Protein AF-A0A3P7EGS9-F1 (afdb_monomer)

Sequence (141 aa):
MAVLWEDKPKYNISSCVSSMTNVPKPRLCRLRKRDPTEEFGFNLHAEKNRGHFVGAVDKNGIGERAGLQMGQRIVGVNGQLIYPSTAHKEVVSLIKKNPLRTELLVASEEIDQWYTENHMEYSFGRVELYNFENGSSVSSF

Nearest PDB structures (foldseek):
  4f8k-assembly2_B  TM=8.805E-01  e=1.076E-07  Mus musculus
  3ngh-assembly1_B-2  TM=8.821E-01  e=1.222E-07  Mus musculus
  2m0t-assembly1_A  TM=8.874E-01  e=5.652E-07  Homo sapiens
  1pdr-assembly1_A  TM=7.879E-01  e=4.333E-05  Homo sapiens
  3tsz-assembly1_A  TM=6.743E-01  e=2.939E-04  Homo sapiens

Foldseek 3Di:
DDDDDPPPPPPVVVVVVVVPPPQDAFEKFKFFDPDLVADQAWDWDADQLQGIFTAGGDVVGRCVLSPHDGQWHFQDKPQGGTHSPDDPVVVVCSQPVPSGIMITGTDHPVNVVSCVVVVHHHGPQFHFYQDSVVSDTDGDD

Secondary structure (DSSP, 8-state):
------------HHHHHHHSTTPPPPEEEEEE-SSTTS---EEEEEETTTEEEEEEE-TTSHHHHTT--TT-EEEEETTEE--TTS-HHHHHHHHHTSSSEEEEEEE-HHHHHHHHHTTPPP-TTS-EEEEGGGTEEEE--

InterPro domains:
  IPR001478 PDZ domain [PS50106] (28-110)
  IPR001478 PDZ domain [SM00228] (38-110)
  IPR036034 PDZ superfamily [G3DSA:2.30.42.10] (16-123)
  IPR036034 PDZ superfamily [SSF50156] (14-110)
  IPR041489 PDZ domain 6 [PF17820] (53-106)
  IPR051067 Na+/H+ exchange regulatory cofactor [PTHR14191] (23-117)

Organism: Wuchereria bancrofti (NCBI:txid6293)

Solvent-accessible surface area (backbone atoms only — not comparable to full-atom values): 8228 Å² total; per-residue (Å²): 144,83,82,81,80,84,79,71,79,77,75,62,62,70,68,59,60,70,66,55,77,80,58,79,58,38,36,39,25,63,36,66,51,95,47,74,85,61,70,57,32,61,40,80,46,72,45,91,83,69,18,36,32,34,35,65,55,37,88,92,24,40,28,40,57,17,64,54,52,63,68,20,34,48,46,22,44,73,91,40,78,44,52,42,82,57,53,70,69,55,56,52,49,61,49,55,68,40,73,42,46,40,38,39,31,33,23,49,63,70,49,47,50,50,29,60,78,67,73,49,81,88,50,92,85,54,33,26,38,50,37,58,94,70,78,41,73,45,73,65,126

Radius of gyration: 18.88 Å; Cα contacts (8 Å, |Δi|>4): 230; chains: 1; bounding box: 72×40×32 Å

Mean predicted aligned error: 10.84 Å

pLDDT: mean 84.73, std 20.47, range [33.12, 98.56]

Structure (mmCIF, N/CA/C/O backbone):
data_AF-A0A3P7EGS9-F1
#
_entry.id   AF-A0A3P7EGS9-F1
#
loop_
_atom_site.group_PDB
_atom_site.id
_atom_site.type_symbol
_atom_site.label_atom_id
_atom_site.label_alt_id
_atom_site.label_comp_id
_atom_site.label_asym_id
_atom_site.label_entity_id
_atom_site.label_seq_id
_atom_site.pdbx_PDB_ins_code
_atom_site.Cartn_x
_atom_site.Cartn_y
_atom_site.Cartn_z
_atom_site.occupancy
_atom_site.B_iso_or_equiv
_atom_site.auth_seq_id
_atom_site.auth_comp_id
_atom_site.auth_asym_id
_atom_site.auth_atom_id
_atom_site.pdbx_PDB_model_num
ATOM 1 N N . MET A 1 1 ? -57.766 -20.895 0.052 1.00 33.12 1 MET A N 1
ATOM 2 C CA . MET A 1 1 ? -57.212 -20.037 1.121 1.00 33.12 1 MET A CA 1
ATOM 3 C C . MET A 1 1 ? -55.713 -20.275 1.186 1.00 33.12 1 MET A C 1
ATOM 5 O O . MET A 1 1 ? -55.316 -21.320 1.670 1.00 33.12 1 MET A O 1
ATOM 9 N N . ALA A 1 2 ? -54.931 -19.371 0.594 1.00 35.84 2 ALA A N 1
ATOM 10 C CA . ALA A 1 2 ? -53.500 -19.133 0.823 1.00 35.84 2 ALA A CA 1
ATOM 11 C C . ALA A 1 2 ? -53.101 -18.048 -0.190 1.00 35.84 2 ALA A C 1
ATOM 13 O O . ALA A 1 2 ? -52.773 -18.348 -1.334 1.00 35.84 2 ALA A O 1
ATOM 14 N N . VAL A 1 3 ? -53.272 -16.778 0.183 1.00 39.25 3 VAL A N 1
ATOM 15 C CA . VAL A 1 3 ? -52.782 -15.658 -0.627 1.00 39.25 3 VAL A CA 1
ATOM 16 C C . VAL A 1 3 ? -51.350 -15.421 -0.167 1.00 39.25 3 VAL A C 1
ATOM 18 O O . VAL A 1 3 ? -51.125 -15.051 0.983 1.00 39.25 3 VAL A O 1
ATOM 21 N N . LEU A 1 4 ? -50.403 -15.753 -1.043 1.00 39.78 4 LEU A N 1
ATOM 22 C CA . LEU A 1 4 ? -48.971 -15.539 -0.858 1.00 39.78 4 LEU A CA 1
ATOM 23 C C . LEU A 1 4 ? -48.721 -14.047 -0.623 1.00 39.78 4 LEU A C 1
ATOM 25 O O . LEU A 1 4 ? -49.031 -13.214 -1.472 1.00 39.78 4 LEU A O 1
ATOM 29 N N . TRP A 1 5 ? -48.196 -13.721 0.551 1.00 40.56 5 TRP A N 1
ATOM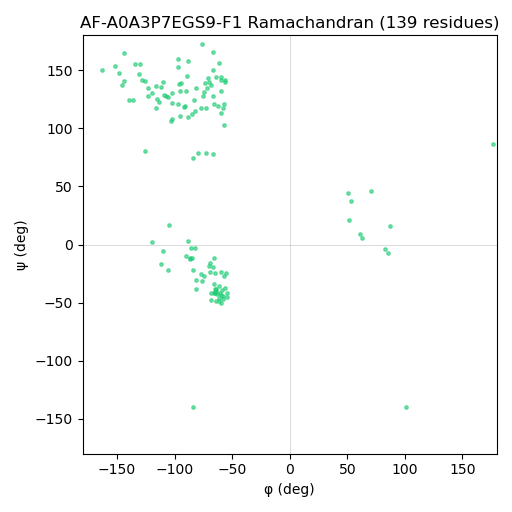 30 C CA . TRP A 1 5 ? -47.729 -12.385 0.887 1.00 40.56 5 TRP A CA 1
ATOM 31 C C . TRP A 1 5 ? -46.517 -12.030 0.014 1.00 40.56 5 TRP A C 1
ATOM 33 O O . TRP A 1 5 ? -45.484 -12.696 0.054 1.00 40.56 5 TRP A O 1
ATOM 43 N N . GLU A 1 6 ? -46.621 -10.955 -0.764 1.00 36.00 6 GLU A N 1
ATOM 44 C CA . GLU A 1 6 ? -45.459 -10.271 -1.333 1.00 36.00 6 GLU A CA 1
ATOM 45 C C . GLU A 1 6 ? -44.910 -9.301 -0.286 1.00 36.00 6 GLU A C 1
ATOM 47 O O . GLU A 1 6 ? -45.097 -8.086 -0.374 1.00 36.00 6 GLU A O 1
ATOM 52 N N . ASP A 1 7 ? -44.239 -9.828 0.735 1.00 43.12 7 ASP A N 1
ATOM 53 C CA . ASP A 1 7 ? -43.491 -8.976 1.655 1.00 43.12 7 ASP A CA 1
ATOM 54 C C . ASP A 1 7 ? -42.161 -8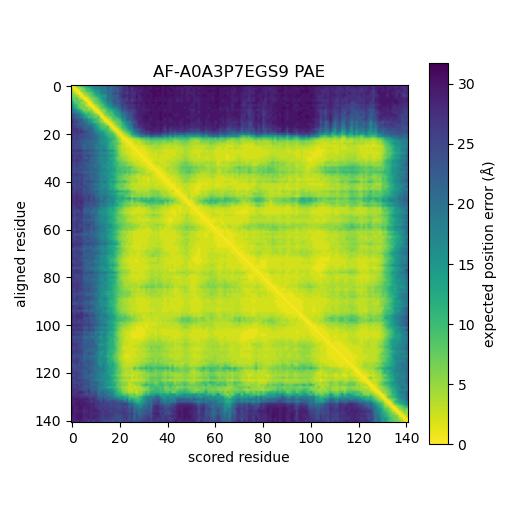.618 0.978 1.00 43.12 7 ASP A C 1
ATOM 56 O O . ASP A 1 7 ? -41.126 -9.258 1.171 1.00 43.12 7 ASP A O 1
ATOM 60 N N . LYS A 1 8 ? -42.209 -7.646 0.057 1.00 35.38 8 LYS A N 1
ATOM 61 C CA . LYS A 1 8 ? -40.993 -7.096 -0.548 1.00 35.38 8 LYS A CA 1
ATOM 62 C C . LYS A 1 8 ? -40.186 -6.458 0.580 1.00 35.38 8 LYS A C 1
ATOM 64 O O . LYS A 1 8 ? -40.692 -5.515 1.198 1.00 35.38 8 LYS A O 1
ATOM 69 N N . PRO A 1 9 ? -38.953 -6.923 0.853 1.00 43.41 9 PRO A N 1
ATOM 70 C CA . PRO A 1 9 ? -38.152 -6.361 1.921 1.00 43.41 9 PRO A CA 1
ATOM 71 C C . PRO A 1 9 ? -37.944 -4.885 1.611 1.00 43.41 9 PRO A C 1
ATOM 73 O O . PRO A 1 9 ? -37.294 -4.512 0.631 1.00 43.41 9 PRO A O 1
ATO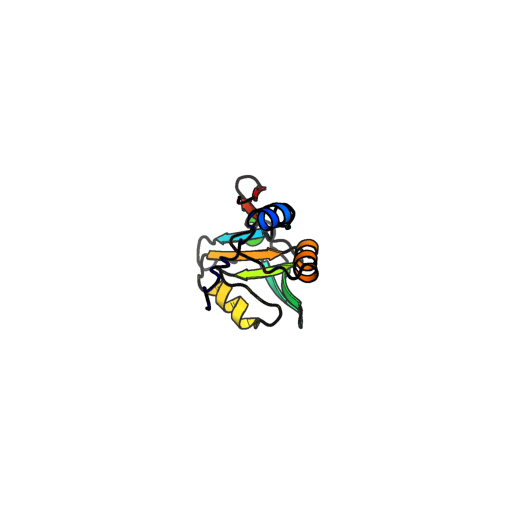M 76 N N . LYS A 1 10 ? -38.542 -4.042 2.453 1.00 47.50 10 LYS A N 1
ATOM 77 C CA . LYS A 1 10 ? -38.274 -2.612 2.517 1.00 47.50 10 LYS A CA 1
ATOM 78 C C . LYS A 1 10 ? -36.844 -2.475 3.022 1.00 47.50 10 LYS A C 1
ATOM 80 O O . LYS A 1 10 ? -36.627 -2.245 4.208 1.00 47.50 10 LYS A O 1
ATOM 85 N N . TYR A 1 11 ? -35.866 -2.688 2.141 1.00 44.06 11 TYR A N 1
ATOM 86 C CA . TYR A 1 11 ? -34.491 -2.301 2.408 1.00 44.06 11 TYR A CA 1
ATOM 87 C C . TYR A 1 11 ? -34.536 -0.807 2.696 1.00 44.06 11 TYR A C 1
ATOM 89 O O . TYR A 1 11 ? -34.749 0.022 1.812 1.00 44.06 11 TYR A O 1
ATOM 97 N N . ASN A 1 12 ? -34.446 -0.488 3.980 1.00 34.19 12 ASN A N 1
ATOM 98 C CA . ASN A 1 12 ? -34.421 0.862 4.489 1.00 34.19 12 ASN A CA 1
ATOM 99 C C . ASN A 1 12 ? -33.049 1.443 4.140 1.00 34.19 12 ASN A C 1
ATOM 101 O O . ASN A 1 12 ? -32.136 1.470 4.958 1.00 34.19 12 ASN A O 1
ATOM 105 N N . ILE A 1 13 ? -32.893 1.863 2.883 1.00 50.28 13 ILE A N 1
ATOM 106 C CA . ILE A 1 13 ? -31.661 2.476 2.374 1.00 50.28 13 ILE A CA 1
ATOM 107 C C . ILE A 1 13 ? -31.312 3.711 3.223 1.00 50.28 13 ILE A C 1
ATOM 109 O O . ILE A 1 13 ? -30.136 4.016 3.399 1.00 50.28 13 ILE A O 1
ATOM 113 N N . SER A 1 14 ? -32.315 4.355 3.841 1.00 45.47 14 SER A N 1
ATOM 114 C CA . SER A 1 14 ? -32.151 5.565 4.647 1.00 45.47 14 SER A CA 1
ATOM 115 C C . SER A 1 14 ? -31.345 5.362 5.933 1.00 45.47 14 SER A C 1
ATOM 117 O O . SER A 1 14 ? -30.615 6.274 6.304 1.00 45.47 14 SER A O 1
ATOM 119 N N . SER A 1 15 ? -31.423 4.211 6.615 1.00 37.19 15 SER A N 1
ATOM 120 C CA . SER A 1 15 ? -30.618 3.994 7.833 1.00 37.19 15 SER A CA 1
ATOM 121 C C . SER A 1 15 ? -29.154 3.672 7.523 1.00 37.19 15 SER A C 1
ATOM 123 O O . SER A 1 15 ? -28.282 3.933 8.346 1.00 37.19 15 SER A O 1
ATOM 125 N N . CYS A 1 16 ? -28.874 3.129 6.336 1.00 38.06 16 CYS A N 1
ATOM 126 C CA . CYS A 1 16 ? -27.523 2.738 5.934 1.00 38.06 16 CYS A CA 1
ATOM 127 C C . CYS A 1 16 ? -26.686 3.920 5.420 1.00 38.06 16 CYS A C 1
ATOM 129 O O . CYS A 1 16 ? -25.474 3.924 5.613 1.00 38.06 16 CYS A O 1
ATOM 131 N N . VAL A 1 17 ? -27.297 4.941 4.803 1.00 50.12 17 VAL A N 1
ATOM 132 C CA . VAL A 1 17 ? -26.545 6.123 4.332 1.00 50.12 17 VAL A CA 1
ATOM 133 C C . VAL A 1 17 ? -26.146 7.075 5.461 1.00 50.12 17 VAL A C 1
ATOM 135 O O . VAL A 1 17 ? -25.085 7.688 5.385 1.00 50.12 17 VAL A O 1
ATOM 138 N N . SER A 1 18 ? -26.937 7.175 6.535 1.00 47.56 18 SER A N 1
ATOM 139 C CA . SER A 1 18 ? -26.647 8.099 7.641 1.00 47.56 18 SER A CA 1
ATOM 140 C C . SER A 1 18 ? -25.506 7.635 8.553 1.00 47.56 18 SER A C 1
ATOM 142 O O . SER A 1 18 ? -24.832 8.477 9.136 1.00 47.56 18 SER A O 1
ATOM 144 N N . SER A 1 19 ? -25.250 6.326 8.668 1.00 51.56 19 SER A N 1
ATOM 145 C CA . SER A 1 19 ? -24.155 5.792 9.497 1.00 51.56 19 SER A CA 1
ATOM 146 C C . SER A 1 19 ? -22.805 5.721 8.774 1.00 51.56 19 SER A C 1
ATOM 148 O O . SER A 1 19 ? -21.774 5.551 9.419 1.00 51.56 19 SER A O 1
ATOM 150 N N . MET A 1 20 ? -22.774 5.884 7.446 1.00 55.16 20 MET A N 1
ATOM 151 C CA . MET A 1 20 ? -21.540 5.764 6.660 1.00 55.16 20 MET A CA 1
ATOM 152 C C . MET A 1 20 ? -20.715 7.053 6.564 1.00 55.16 20 MET A C 1
ATOM 154 O O . MET A 1 20 ? -19.570 6.997 6.114 1.00 55.16 20 MET A O 1
ATOM 158 N N . THR A 1 21 ? -21.250 8.209 6.971 1.00 66.94 21 THR A N 1
ATOM 159 C CA . THR A 1 21 ? -20.539 9.494 6.835 1.00 66.94 21 THR A CA 1
ATOM 160 C C . THR A 1 21 ? -19.330 9.611 7.760 1.00 66.94 21 THR A C 1
ATOM 162 O O . THR A 1 21 ? -18.402 10.343 7.431 1.00 66.94 21 THR A O 1
ATOM 165 N N . ASN A 1 22 ? -19.306 8.865 8.869 1.00 81.62 22 ASN A N 1
ATOM 166 C CA . ASN A 1 22 ? -18.226 8.918 9.856 1.00 81.62 22 ASN A CA 1
ATOM 167 C C . ASN A 1 22 ? -17.271 7.713 9.795 1.00 81.62 22 ASN A C 1
ATOM 169 O O . ASN A 1 22 ? -16.549 7.438 10.749 1.00 81.62 22 ASN A O 1
ATOM 173 N N . VAL A 1 23 ? -17.285 6.963 8.690 1.00 88.31 23 VAL A N 1
ATOM 174 C CA . VAL A 1 23 ? -16.327 5.873 8.475 1.00 88.31 23 VAL A CA 1
ATOM 175 C C . VAL A 1 23 ? -14.983 6.492 8.070 1.00 88.31 23 VAL A C 1
ATOM 177 O O . VAL A 1 23 ? -14.924 7.126 7.008 1.00 88.31 23 VAL A O 1
ATOM 180 N N . PRO A 1 24 ? -13.900 6.316 8.850 1.00 93.56 24 PRO A N 1
ATOM 181 C CA . PRO A 1 24 ? -12.588 6.810 8.464 1.00 93.56 24 PRO A CA 1
ATOM 182 C C . PRO A 1 24 ? -12.145 6.185 7.136 1.00 93.56 24 PRO A C 1
ATOM 184 O O . PRO A 1 24 ? -12.447 5.028 6.826 1.00 93.56 24 PRO A O 1
ATOM 187 N N . LYS A 1 25 ? -11.447 6.962 6.307 1.00 93.88 25 LYS A N 1
ATOM 188 C CA . LYS A 1 25 ? -11.082 6.544 4.949 1.00 93.88 25 LYS A CA 1
ATOM 189 C C . LYS A 1 25 ? -9.611 6.118 4.905 1.00 93.88 25 LYS A C 1
ATOM 191 O O . LYS A 1 25 ? -8.760 6.948 5.211 1.00 93.88 25 LYS A O 1
ATOM 196 N N . PRO A 1 26 ? -9.282 4.874 4.507 1.00 96.12 26 PRO A N 1
ATOM 197 C CA . PRO A 1 26 ? -7.903 4.507 4.189 1.00 96.12 26 PRO A CA 1
ATOM 198 C C . PRO A 1 26 ? -7.381 5.353 3.023 1.00 96.12 26 PRO A C 1
ATOM 200 O O . PRO A 1 26 ? -8.151 5.824 2.182 1.00 96.12 26 PRO A O 1
ATOM 203 N N . ARG A 1 27 ? -6.063 5.501 2.933 1.00 96.38 27 ARG A N 1
ATOM 204 C CA . ARG A 1 27 ? -5.416 6.271 1.874 1.00 96.38 27 ARG A CA 1
ATOM 205 C C . ARG A 1 27 ? -5.098 5.382 0.683 1.00 96.38 27 ARG A C 1
ATOM 207 O O . ARG A 1 27 ? -4.503 4.320 0.843 1.00 96.38 27 ARG A O 1
ATOM 214 N N . LEU A 1 28 ? -5.446 5.834 -0.517 1.00 96.31 28 LEU A N 1
ATOM 215 C CA . LEU A 1 28 ? -4.993 5.207 -1.754 1.00 96.31 28 LEU A CA 1
ATOM 216 C C . LEU A 1 28 ? -3.753 5.939 -2.275 1.00 96.31 28 LEU A C 1
ATOM 218 O O . LEU A 1 28 ? -3.834 7.070 -2.755 1.00 96.31 28 LEU A O 1
ATOM 222 N N . CYS A 1 29 ? -2.612 5.263 -2.204 1.00 95.88 29 CYS A N 1
ATOM 223 C CA . CYS A 1 29 ? -1.325 5.753 -2.678 1.00 95.88 29 CYS A CA 1
ATOM 224 C C . CYS A 1 29 ? -1.051 5.203 -4.080 1.00 95.88 29 CYS A C 1
ATOM 226 O O . CYS A 1 29 ? -0.986 3.988 -4.281 1.00 95.88 29 CYS A O 1
ATOM 228 N N . ARG A 1 30 ? -0.861 6.089 -5.062 1.00 95.38 30 ARG A N 1
ATOM 229 C CA . ARG A 1 30 ? -0.549 5.711 -6.449 1.00 95.38 30 ARG A CA 1
ATOM 230 C C . ARG A 1 30 ? 0.927 5.936 -6.733 1.00 95.38 30 ARG A C 1
ATOM 232 O O . ARG A 1 30 ? 1.367 7.069 -6.901 1.00 95.38 30 ARG A O 1
ATOM 239 N N . LEU A 1 31 ? 1.689 4.853 -6.818 1.00 96.25 31 LEU A N 1
ATOM 240 C CA . LEU A 1 31 ? 3.117 4.905 -7.085 1.00 96.25 31 LEU A CA 1
ATOM 241 C C . LEU A 1 31 ? 3.376 4.727 -8.578 1.00 96.25 31 LEU A C 1
ATOM 243 O O . LEU A 1 31 ? 2.857 3.803 -9.211 1.00 96.25 31 LEU A O 1
ATOM 247 N N . ARG A 1 32 ? 4.214 5.598 -9.142 1.00 96.31 32 ARG A N 1
ATOM 248 C CA . ARG A 1 32 ? 4.601 5.556 -10.551 1.00 96.31 32 ARG A CA 1
ATOM 249 C C . ARG A 1 32 ? 6.080 5.870 -10.708 1.00 96.31 32 ARG A C 1
ATOM 251 O O . ARG A 1 32 ? 6.526 6.941 -10.314 1.00 96.31 32 ARG A O 1
ATOM 258 N N . LYS A 1 33 ? 6.791 4.952 -11.348 1.00 95.31 33 LYS A N 1
ATOM 259 C CA . LYS A 1 33 ? 8.174 5.116 -11.789 1.00 95.31 33 LYS A CA 1
ATOM 260 C C . LYS A 1 33 ? 8.232 5.726 -13.182 1.00 95.31 33 LYS A C 1
ATOM 262 O O . LYS A 1 33 ? 7.270 5.630 -13.957 1.00 95.31 33 LYS A O 1
ATOM 267 N N . ARG A 1 34 ? 9.371 6.330 -13.509 1.00 95.44 34 ARG A N 1
ATOM 268 C CA . ARG A 1 34 ? 9.692 6.788 -14.869 1.00 95.44 34 ARG A CA 1
ATOM 269 C C . ARG A 1 34 ? 10.198 5.645 -15.738 1.00 95.44 34 ARG A C 1
ATOM 271 O O . ARG A 1 34 ? 9.802 5.546 -16.896 1.00 95.44 34 ARG A O 1
ATOM 278 N N . ASP A 1 35 ? 10.993 4.762 -15.153 1.00 95.56 35 ASP A N 1
ATOM 279 C CA . ASP A 1 35 ? 11.581 3.602 -15.810 1.00 95.56 35 ASP A CA 1
ATOM 280 C C . ASP A 1 35 ? 11.647 2.390 -14.852 1.00 95.56 35 ASP A C 1
ATOM 282 O O . ASP A 1 35 ? 11.459 2.544 -13.643 1.00 95.56 35 ASP A O 1
ATOM 286 N N . PRO A 1 36 ? 11.866 1.162 -15.362 1.00 94.19 36 PRO A N 1
ATOM 287 C CA . PRO A 1 36 ? 11.849 -0.046 -14.533 1.00 94.19 36 PRO A CA 1
ATOM 288 C C . PRO A 1 36 ? 13.013 -0.180 -13.540 1.00 94.19 36 PRO A C 1
ATOM 290 O O . PRO A 1 36 ? 12.919 -1.021 -12.644 1.00 94.19 36 PRO A O 1
ATOM 293 N N . THR A 1 37 ? 14.097 0.588 -13.705 1.00 94.56 37 THR A N 1
ATOM 294 C CA . THR A 1 37 ? 15.285 0.519 -12.835 1.00 94.56 37 THR A CA 1
ATOM 295 C C . THR A 1 37 ? 15.131 1.363 -11.572 1.00 94.56 37 THR A C 1
ATOM 297 O O . THR A 1 37 ? 15.769 1.077 -10.564 1.00 94.56 37 THR A O 1
ATOM 300 N N . GLU A 1 38 ? 14.241 2.358 -11.600 1.00 94.88 38 GLU A N 1
ATOM 301 C CA . GLU A 1 38 ? 13.884 3.177 -10.443 1.00 94.88 38 GLU A CA 1
ATOM 302 C C . GLU A 1 38 ? 13.202 2.332 -9.351 1.00 94.88 38 GLU A C 1
ATOM 304 O O . GLU A 1 38 ? 12.424 1.411 -9.628 1.00 94.88 38 GLU A O 1
ATOM 309 N N . GLU A 1 39 ? 13.455 2.645 -8.084 1.00 96.00 39 GLU A N 1
ATOM 310 C CA . GLU A 1 39 ? 12.794 2.003 -6.947 1.00 96.00 39 GLU A CA 1
ATOM 311 C C . GLU A 1 39 ? 11.621 2.844 -6.448 1.00 96.00 39 GLU A C 1
ATOM 313 O O . GLU A 1 39 ? 11.595 4.064 -6.584 1.00 96.00 39 GLU A O 1
ATOM 318 N N . PHE A 1 40 ? 10.621 2.194 -5.848 1.00 96.94 40 PHE A N 1
ATOM 319 C CA . PHE A 1 40 ? 9.504 2.927 -5.253 1.00 96.94 40 PHE A CA 1
ATOM 320 C C . PHE A 1 40 ? 9.912 3.707 -3.992 1.00 96.94 40 PHE A C 1
ATOM 322 O O . PHE A 1 40 ? 9.197 4.621 -3.598 1.00 96.94 40 PHE A O 1
ATOM 329 N N . GLY A 1 41 ? 11.044 3.372 -3.372 1.00 97.06 41 GLY A N 1
ATOM 330 C CA . GLY A 1 41 ? 11.569 4.070 -2.201 1.00 97.06 41 GLY A CA 1
ATOM 331 C C . GLY A 1 41 ? 10.759 3.842 -0.925 1.00 97.06 41 GLY A C 1
ATOM 332 O O . GLY A 1 41 ? 10.397 4.791 -0.231 1.00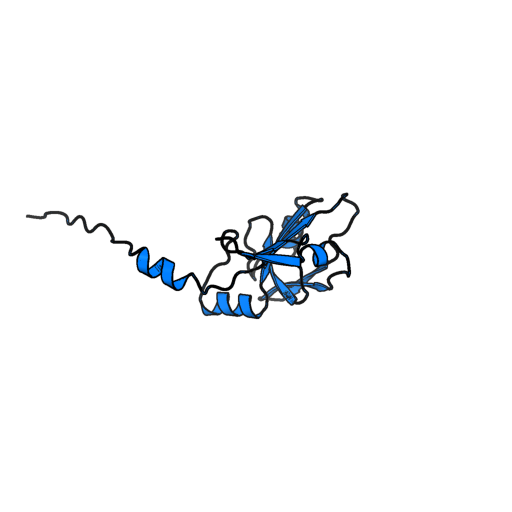 97.06 41 GLY A O 1
ATOM 333 N N . PHE A 1 42 ? 10.397 2.586 -0.654 1.00 98.19 42 PHE A N 1
ATOM 334 C CA . PHE A 1 42 ? 9.835 2.170 0.628 1.00 98.19 42 PHE A CA 1
ATOM 335 C C . PHE A 1 42 ? 10.165 0.703 0.916 1.00 98.19 42 PHE A C 1
ATOM 337 O O . PHE A 1 42 ? 10.300 -0.109 -0.003 1.00 98.19 42 PHE A O 1
ATOM 344 N N . ASN A 1 43 ? 10.208 0.353 2.198 1.00 97.62 43 ASN A N 1
ATOM 345 C CA . ASN A 1 43 ? 10.371 -1.021 2.653 1.00 97.62 43 ASN A CA 1
ATOM 346 C C . ASN A 1 43 ? 9.018 -1.670 2.940 1.00 97.62 43 ASN A C 1
ATOM 348 O O . ASN A 1 43 ? 8.142 -1.070 3.558 1.00 97.62 43 ASN A O 1
ATOM 352 N N . LEU A 1 44 ? 8.870 -2.931 2.545 1.00 97.44 44 LEU A N 1
ATOM 353 C CA . LEU A 1 44 ? 7.733 -3.771 2.902 1.00 97.44 44 LEU A CA 1
ATOM 354 C C . LEU A 1 44 ? 8.193 -4.814 3.912 1.00 97.44 44 LEU A C 1
ATOM 356 O O . LEU A 1 44 ? 9.133 -5.556 3.637 1.00 97.44 44 LEU A O 1
ATOM 360 N N . HIS A 1 45 ? 7.496 -4.928 5.035 1.00 97.06 45 HIS A N 1
ATOM 361 C CA . HIS A 1 45 ? 7.714 -6.023 5.974 1.00 97.06 45 HIS A CA 1
ATOM 362 C C . HIS A 1 45 ? 6.391 -6.683 6.349 1.00 97.06 45 HIS A C 1
ATOM 364 O O . HIS A 1 45 ? 5.321 -6.092 6.209 1.00 97.06 45 HIS A O 1
ATOM 370 N N . ALA A 1 46 ? 6.470 -7.946 6.758 1.00 96.44 46 ALA A N 1
ATOM 371 C CA . ALA A 1 46 ? 5.331 -8.694 7.259 1.00 96.44 46 ALA A CA 1
ATOM 372 C C . ALA A 1 46 ? 5.495 -8.932 8.758 1.00 96.44 46 ALA A C 1
ATOM 374 O O . ALA A 1 46 ? 6.582 -9.265 9.230 1.00 96.44 46 ALA A O 1
ATOM 375 N N . GLU A 1 47 ? 4.394 -8.812 9.481 1.00 95.62 47 GLU A N 1
ATOM 376 C CA . GLU A 1 47 ? 4.302 -9.145 10.890 1.00 95.62 47 GLU A CA 1
ATOM 377 C C . GLU A 1 47 ? 3.413 -10.372 11.072 1.00 95.62 47 GLU A C 1
ATOM 379 O O . GLU A 1 47 ? 2.329 -10.486 10.485 1.00 95.62 47 GLU A O 1
ATOM 384 N N . LYS A 1 48 ? 3.866 -11.307 11.912 1.00 90.88 48 LYS A N 1
ATOM 385 C CA . LYS A 1 48 ? 3.161 -12.567 12.155 1.00 90.88 48 LYS A CA 1
ATOM 386 C C . LYS A 1 48 ? 1.739 -12.285 12.648 1.00 90.88 48 LYS A C 1
ATOM 388 O O . LYS A 1 48 ? 1.558 -11.660 13.686 1.00 90.88 48 LYS A O 1
ATOM 393 N N . ASN A 1 49 ? 0.746 -12.781 11.908 1.00 90.00 49 ASN A N 1
ATOM 394 C CA . ASN A 1 49 ? -0.690 -12.627 12.178 1.00 90.00 49 ASN A CA 1
ATOM 395 C C . ASN A 1 49 ? -1.232 -11.184 12.157 1.00 90.00 49 ASN A C 1
ATOM 397 O O . ASN A 1 49 ? -2.404 -10.991 12.464 1.00 90.00 49 ASN A O 1
ATOM 401 N N . ARG A 1 50 ? -0.426 -10.180 11.793 1.00 94.56 50 ARG A N 1
ATOM 402 C CA . ARG A 1 50 ? -0.870 -8.776 11.696 1.00 94.56 50 ARG A CA 1
ATOM 403 C C . ARG A 1 50 ? -0.897 -8.256 10.261 1.00 94.56 50 ARG A C 1
ATOM 405 O O . ARG A 1 50 ? -1.579 -7.280 9.974 1.00 94.56 50 ARG A O 1
ATOM 412 N N . GLY A 1 51 ? -0.220 -8.937 9.339 1.00 96.50 51 GLY A N 1
ATOM 413 C CA . GLY A 1 51 ? -0.229 -8.600 7.919 1.00 96.50 51 GLY A CA 1
ATOM 414 C C . GLY A 1 51 ? 1.023 -7.852 7.487 1.00 96.50 51 GLY A C 1
ATOM 415 O O . GLY A 1 51 ? 2.128 -8.221 7.874 1.00 96.50 51 GLY A O 1
ATOM 416 N N . HIS A 1 52 ? 0.852 -6.850 6.626 1.00 98.50 52 HIS A N 1
ATOM 417 C CA . HIS A 1 52 ? 1.937 -6.219 5.877 1.00 98.50 52 HIS A CA 1
ATOM 418 C C . HIS A 1 52 ? 1.981 -4.730 6.154 1.00 98.50 52 HIS A C 1
ATOM 420 O O . HIS A 1 52 ? 0.946 -4.071 6.092 1.00 98.50 52 HIS A O 1
ATOM 426 N N . PHE A 1 53 ? 3.173 -4.204 6.394 1.00 98.44 53 PHE A N 1
ATOM 427 C CA . PHE A 1 53 ? 3.357 -2.836 6.848 1.00 98.44 53 PHE A CA 1
ATOM 428 C C . PHE A 1 53 ? 4.401 -2.104 6.014 1.00 98.44 53 PHE A C 1
ATOM 430 O O . PHE A 1 53 ? 5.392 -2.678 5.541 1.00 98.44 53 PHE A O 1
ATOM 437 N N . VAL A 1 54 ? 4.163 -0.806 5.855 1.00 98.38 54 VAL A N 1
ATOM 438 C CA . VAL A 1 54 ? 5.120 0.144 5.300 1.00 98.38 54 VAL A CA 1
ATOM 439 C C . VAL A 1 54 ? 6.210 0.373 6.346 1.00 98.38 54 VAL A C 1
ATOM 441 O O . VAL A 1 54 ? 5.946 0.825 7.458 1.00 98.38 54 VAL A O 1
ATOM 444 N N . GLY A 1 55 ? 7.443 0.017 6.004 1.00 97.50 55 GLY A N 1
ATOM 445 C CA . GLY A 1 55 ? 8.631 0.299 6.801 1.00 97.50 55 GLY A CA 1
ATOM 446 C C . GLY A 1 55 ? 9.169 1.702 6.528 1.00 97.50 55 GLY A C 1
ATOM 447 O O . GLY A 1 55 ? 8.409 2.652 6.359 1.00 97.50 55 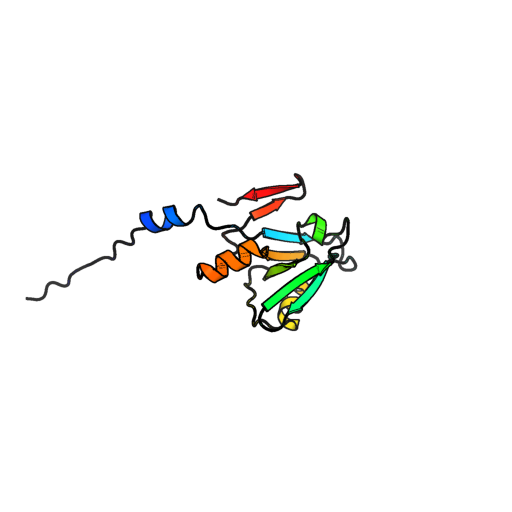GLY A O 1
ATOM 448 N N . ALA A 1 56 ? 10.496 1.824 6.466 1.00 97.81 56 ALA A N 1
ATOM 449 C CA . ALA A 1 56 ? 11.147 3.068 6.064 1.00 97.81 56 ALA A CA 1
ATOM 450 C C . ALA A 1 56 ? 10.656 3.530 4.682 1.00 97.81 56 ALA A C 1
ATOM 452 O O . ALA A 1 56 ? 10.464 2.708 3.783 1.00 97.81 56 ALA A O 1
ATOM 453 N N . VAL A 1 57 ? 10.463 4.839 4.540 1.00 97.81 57 VAL A N 1
ATOM 454 C CA . VAL A 1 57 ? 10.091 5.509 3.292 1.00 97.81 57 VAL A CA 1
ATOM 455 C C . VAL A 1 57 ? 11.196 6.502 2.962 1.00 97.81 57 VAL A C 1
ATOM 457 O O . VAL A 1 57 ? 11.606 7.283 3.822 1.00 97.81 57 VAL A O 1
ATOM 460 N N . ASP A 1 58 ? 11.687 6.462 1.729 1.00 97.44 58 ASP A N 1
ATOM 461 C CA . ASP A 1 58 ? 12.809 7.289 1.308 1.00 97.44 58 ASP A CA 1
ATOM 462 C C . ASP A 1 58 ? 12.376 8.739 1.114 1.00 97.44 58 ASP A C 1
ATOM 464 O O . ASP A 1 58 ? 11.414 9.039 0.397 1.00 97.44 58 ASP A O 1
ATOM 468 N N . LYS A 1 59 ? 13.145 9.657 1.705 1.00 94.44 59 LYS A N 1
ATOM 469 C CA . LYS A 1 59 ? 12.932 11.095 1.548 1.00 94.44 59 LYS A CA 1
ATOM 470 C C . LYS A 1 59 ? 13.041 11.492 0.077 1.00 94.44 59 LYS A C 1
ATOM 472 O O . LYS A 1 59 ? 14.016 11.161 -0.595 1.00 94.44 59 LYS A O 1
ATOM 477 N N . ASN A 1 60 ? 12.073 12.264 -0.406 1.00 91.75 60 ASN A N 1
ATOM 478 C CA . ASN A 1 60 ? 11.886 12.655 -1.803 1.00 91.75 60 ASN A CA 1
ATOM 479 C C . ASN A 1 60 ? 11.660 11.479 -2.777 1.00 91.75 60 ASN A C 1
ATOM 481 O O . ASN A 1 60 ? 11.659 11.703 -3.997 1.00 91.75 60 ASN A O 1
ATOM 485 N N . GLY A 1 61 ? 11.468 10.257 -2.270 1.00 94.44 61 GLY A N 1
ATOM 486 C CA . GLY A 1 61 ? 11.208 9.051 -3.051 1.00 94.44 61 GLY A CA 1
ATOM 487 C C . GLY A 1 61 ? 9.774 8.977 -3.578 1.00 94.44 61 GLY A C 1
ATOM 488 O O . GLY A 1 61 ? 8.915 9.792 -3.237 1.00 94.44 61 GLY A O 1
ATOM 489 N N . ILE A 1 62 ? 9.491 7.987 -4.429 1.00 95.50 62 ILE A N 1
ATOM 490 C CA . ILE A 1 62 ? 8.151 7.807 -5.016 1.00 95.50 62 ILE A CA 1
ATOM 491 C C . ILE A 1 62 ? 7.121 7.481 -3.929 1.00 95.50 62 ILE A C 1
ATOM 493 O O . ILE A 1 62 ? 6.005 7.985 -3.987 1.00 95.50 62 ILE A O 1
ATOM 497 N N . GLY A 1 63 ? 7.493 6.676 -2.932 1.00 96.56 63 GLY A N 1
ATOM 498 C CA . GLY A 1 63 ? 6.634 6.295 -1.817 1.00 96.56 63 GLY A CA 1
ATOM 499 C C . GLY A 1 63 ? 6.164 7.501 -1.009 1.00 96.56 63 GLY A C 1
ATOM 500 O O . GLY A 1 63 ? 4.960 7.673 -0.828 1.00 96.56 63 GLY A O 1
ATOM 501 N N . GLU A 1 64 ? 7.090 8.377 -0.609 1.00 94.81 64 GLU A N 1
ATOM 502 C CA . GLU A 1 64 ? 6.767 9.614 0.116 1.00 94.81 64 GLU A CA 1
ATOM 503 C C . GLU A 1 64 ? 5.873 10.531 -0.732 1.00 94.81 64 GLU A C 1
ATOM 505 O O . GLU A 1 64 ? 4.830 10.993 -0.271 1.00 94.81 64 GLU A O 1
ATOM 510 N N . ARG A 1 65 ? 6.214 10.727 -2.015 1.00 93.38 65 ARG A N 1
ATOM 511 C CA . ARG A 1 65 ? 5.400 11.531 -2.946 1.00 93.38 65 ARG A CA 1
ATOM 512 C C . ARG A 1 65 ? 4.025 10.929 -3.221 1.00 93.38 65 ARG A C 1
ATOM 514 O O . ARG A 1 65 ? 3.119 11.659 -3.596 1.00 93.38 65 ARG A O 1
ATOM 521 N N . ALA A 1 66 ? 3.856 9.623 -3.058 1.00 94.12 66 ALA A N 1
ATOM 522 C CA . ALA A 1 66 ? 2.564 8.956 -3.164 1.00 94.12 66 ALA A CA 1
ATOM 523 C C . ALA A 1 66 ? 1.769 8.978 -1.848 1.00 94.12 66 ALA A C 1
ATOM 525 O O . ALA A 1 66 ? 0.641 8.490 -1.830 1.00 94.12 66 ALA A O 1
ATOM 526 N N . GLY A 1 67 ? 2.334 9.530 -0.768 1.00 94.12 67 GLY A N 1
ATOM 527 C CA . GLY A 1 67 ? 1.685 9.658 0.534 1.00 94.12 67 GLY A CA 1
ATOM 528 C C . GLY A 1 67 ? 1.846 8.443 1.445 1.00 94.12 67 GLY A C 1
ATOM 529 O O . GLY A 1 67 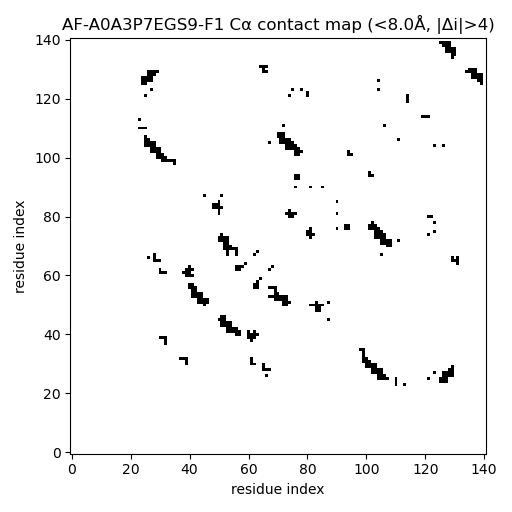? 1.095 8.323 2.415 1.00 94.12 67 GLY A O 1
ATOM 530 N N . LEU A 1 68 ? 2.785 7.532 1.156 1.00 96.69 68 LEU A N 1
ATOM 531 C CA . LEU A 1 68 ? 3.119 6.445 2.078 1.00 96.69 68 LEU A CA 1
ATOM 532 C C . LEU A 1 68 ? 3.797 6.994 3.330 1.00 96.69 68 LEU A C 1
ATOM 534 O O . LEU A 1 68 ? 4.685 7.842 3.257 1.00 96.69 68 LEU A O 1
ATOM 538 N N . GLN A 1 69 ? 3.398 6.459 4.478 1.00 96.19 69 GLN A N 1
ATOM 539 C CA . GLN A 1 69 ? 3.978 6.775 5.775 1.00 96.19 69 GLN A CA 1
ATOM 540 C C . GLN A 1 69 ? 4.369 5.481 6.486 1.00 96.19 69 GLN A C 1
ATOM 542 O O . GLN A 1 69 ? 3.668 4.471 6.403 1.00 96.19 69 GLN A O 1
ATOM 547 N N . MET A 1 70 ? 5.500 5.518 7.186 1.00 97.19 70 MET A N 1
ATOM 548 C CA . MET A 1 70 ? 5.969 4.399 7.999 1.00 97.19 70 MET A CA 1
ATOM 549 C C . MET A 1 70 ? 4.908 3.989 9.031 1.00 97.19 70 MET A C 1
ATOM 551 O O . MET A 1 70 ? 4.238 4.837 9.615 1.00 97.19 70 MET A O 1
ATOM 555 N N . GLY A 1 71 ? 4.771 2.682 9.255 1.00 96.88 71 GLY A N 1
ATOM 556 C CA . GLY A 1 71 ? 3.833 2.099 10.216 1.00 96.88 71 GLY A CA 1
ATOM 557 C C . GLY A 1 71 ? 2.422 1.875 9.671 1.00 96.88 71 GLY A C 1
ATOM 558 O O . GLY A 1 71 ? 1.615 1.228 10.330 1.00 96.88 71 GLY A O 1
ATOM 559 N N . GLN A 1 72 ? 2.109 2.346 8.460 1.00 98.00 72 GLN A N 1
ATOM 560 C CA . GLN A 1 72 ? 0.812 2.067 7.845 1.00 98.00 72 GLN A CA 1
ATOM 561 C C . GLN A 1 72 ? 0.689 0.597 7.429 1.00 98.00 72 GLN A C 1
ATOM 563 O O . GLN A 1 72 ? 1.622 0.023 6.859 1.00 98.00 72 GLN A O 1
ATOM 568 N N . ARG A 1 73 ? -0.487 0.000 7.646 1.00 98.44 73 ARG A N 1
ATOM 569 C CA . ARG A 1 73 ? -0.810 -1.342 7.152 1.00 98.44 73 ARG A CA 1
ATOM 570 C C . ARG A 1 73 ? -1.229 -1.275 5.689 1.00 98.44 73 ARG A C 1
ATOM 572 O O . ARG A 1 73 ? -2.051 -0.443 5.319 1.00 98.44 73 ARG A O 1
ATOM 579 N N . ILE A 1 74 ? -0.705 -2.172 4.860 1.00 98.56 74 ILE A N 1
ATOM 580 C CA . ILE A 1 74 ? -1.148 -2.362 3.477 1.00 98.56 74 ILE A CA 1
ATOM 581 C C . ILE A 1 74 ? -2.339 -3.313 3.491 1.00 98.56 74 ILE A C 1
ATOM 583 O O . ILE A 1 74 ? -2.212 -4.498 3.801 1.00 98.56 74 ILE A O 1
ATOM 587 N N . VAL A 1 75 ? -3.500 -2.766 3.148 1.00 98.38 75 VAL A N 1
ATOM 588 C CA . VAL A 1 75 ? -4.800 -3.448 3.192 1.00 98.38 75 VAL A CA 1
ATOM 589 C C . VAL A 1 75 ? -5.350 -3.736 1.796 1.00 98.38 75 VAL A C 1
ATOM 591 O O . VAL A 1 75 ? -6.356 -4.425 1.646 1.00 98.38 75 VAL A O 1
ATOM 594 N N . GLY A 1 76 ? -4.675 -3.251 0.754 1.00 98.38 76 GLY A N 1
ATOM 595 C CA . GLY A 1 76 ? -4.999 -3.551 -0.632 1.00 98.38 76 GLY A CA 1
ATOM 596 C C . GLY A 1 76 ? -3.852 -3.229 -1.587 1.00 98.38 76 GLY A C 1
ATOM 597 O O . GLY A 1 76 ? -3.071 -2.310 -1.347 1.00 98.38 76 GLY A O 1
ATOM 598 N N . VAL A 1 77 ? -3.765 -3.974 -2.688 1.00 98.44 77 VAL A N 1
ATOM 599 C CA . VAL A 1 77 ? -2.806 -3.767 -3.778 1.00 98.44 77 VAL A CA 1
ATOM 600 C C . VAL A 1 77 ? -3.529 -3.909 -5.115 1.00 98.44 77 VAL A C 1
ATOM 602 O O . VAL A 1 77 ? -4.127 -4.947 -5.380 1.00 98.44 77 VAL A O 1
ATOM 605 N N . ASN A 1 78 ? -3.455 -2.893 -5.978 1.00 96.50 78 ASN A N 1
ATOM 606 C CA . ASN A 1 78 ? -3.976 -2.938 -7.356 1.00 96.50 78 ASN A CA 1
ATOM 607 C C . ASN A 1 78 ? -5.435 -3.441 -7.463 1.00 96.50 78 ASN A C 1
ATOM 609 O O . ASN A 1 78 ? -5.750 -4.280 -8.307 1.00 96.50 78 ASN A O 1
ATOM 613 N N . GLY A 1 79 ? -6.317 -2.962 -6.580 1.00 95.69 79 GLY A N 1
ATOM 614 C CA . GLY A 1 79 ? -7.734 -3.347 -6.540 1.00 95.69 79 GLY A CA 1
ATOM 615 C C . GLY A 1 79 ? -8.039 -4.655 -5.798 1.00 95.69 79 GLY A C 1
ATOM 616 O O . GLY A 1 79 ? -9.208 -4.989 -5.628 1.00 95.69 79 GLY A O 1
ATOM 617 N N . GLN A 1 80 ? -7.025 -5.383 -5.326 1.00 97.75 80 GLN A N 1
ATOM 618 C CA . GLN A 1 80 ? -7.188 -6.606 -4.542 1.00 97.75 80 GLN A CA 1
ATOM 619 C C . GLN A 1 80 ? -6.956 -6.321 -3.056 1.00 97.75 80 GLN A C 1
ATOM 621 O O . GLN A 1 80 ? -5.951 -5.710 -2.696 1.00 97.75 80 GLN A O 1
ATOM 626 N N . LEU A 1 81 ? -7.872 -6.750 -2.186 1.00 97.81 81 LEU A N 1
ATOM 627 C CA . LEU A 1 81 ? -7.707 -6.620 -0.735 1.00 97.81 81 LEU A CA 1
ATOM 628 C C . LEU A 1 81 ? -6.628 -7.574 -0.212 1.00 97.81 81 LEU A C 1
ATOM 630 O O . LEU A 1 81 ? -6.502 -8.704 -0.685 1.00 97.81 81 LEU A O 1
ATOM 634 N N . ILE A 1 82 ? -5.863 -7.105 0.774 1.00 97.88 82 ILE A N 1
ATOM 635 C CA . ILE A 1 82 ? -4.810 -7.861 1.454 1.00 97.88 82 ILE A CA 1
ATOM 636 C C . ILE A 1 82 ? -5.231 -8.095 2.901 1.00 97.88 82 ILE A C 1
ATOM 638 O O . ILE A 1 82 ? -5.460 -7.158 3.671 1.00 97.88 82 ILE A O 1
ATOM 642 N N . TYR A 1 83 ? -5.287 -9.366 3.281 1.00 96.44 83 TYR A N 1
ATOM 643 C CA . TYR A 1 83 ? -5.659 -9.791 4.621 1.00 96.44 83 TYR A CA 1
ATOM 644 C C . TYR A 1 83 ? -4.409 -10.059 5.470 1.00 96.44 83 TYR A C 1
ATOM 646 O O . TYR A 1 83 ? -3.330 -10.316 4.926 1.00 96.44 83 TYR A O 1
ATOM 654 N N . PRO A 1 84 ? -4.526 -10.060 6.810 1.00 96.38 84 PRO A N 1
ATOM 655 C CA . PRO A 1 84 ? -3.413 -10.416 7.692 1.00 96.38 84 PRO A CA 1
ATOM 656 C C . PRO A 1 84 ? -2.799 -11.798 7.413 1.00 96.38 84 PRO A C 1
ATOM 658 O O . PRO A 1 84 ? -1.631 -12.023 7.719 1.00 96.38 84 PRO A O 1
ATOM 661 N N . SER A 1 85 ? -3.576 -12.710 6.820 1.00 95.56 85 SER A N 1
ATOM 662 C CA . SER A 1 85 ? -3.174 -14.071 6.446 1.00 95.56 85 SER A CA 1
ATOM 663 C C . SER A 1 85 ? -2.588 -14.204 5.035 1.00 95.56 85 SER A C 1
ATOM 665 O O . SER A 1 85 ? -2.069 -15.270 4.706 1.00 95.56 85 SER A O 1
ATOM 667 N N . THR A 1 86 ? -2.664 -13.167 4.191 1.00 96.44 86 THR A N 1
ATOM 668 C CA . THR A 1 86 ? -2.103 -13.203 2.832 1.00 96.44 86 THR A CA 1
ATOM 669 C C . THR A 1 86 ? -0.596 -13.467 2.896 1.00 96.44 86 THR A C 1
ATOM 671 O O . THR A 1 86 ? 0.095 -12.971 3.782 1.00 96.44 86 THR A O 1
ATOM 674 N N . ALA A 1 87 ? -0.043 -14.256 1.976 1.00 96.50 87 ALA A N 1
ATOM 675 C CA . ALA A 1 87 ? 1.381 -14.576 2.019 1.00 96.50 87 ALA A CA 1
ATOM 676 C C . ALA A 1 87 ? 2.243 -13.379 1.579 1.00 96.50 87 ALA A C 1
ATOM 678 O O . ALA A 1 87 ? 1.969 -12.747 0.561 1.00 96.50 87 ALA A O 1
ATOM 679 N N . HIS A 1 88 ? 3.369 -13.134 2.258 1.00 96.69 88 HIS A N 1
ATOM 680 C CA . HIS A 1 88 ? 4.287 -12.039 1.902 1.00 96.69 88 HIS A CA 1
ATOM 681 C C . HIS A 1 88 ? 4.742 -12.078 0.439 1.00 96.69 88 HIS A C 1
ATOM 683 O O . HIS A 1 88 ? 4.751 -11.062 -0.255 1.00 96.69 88 HIS A O 1
ATOM 689 N N . LYS A 1 89 ? 5.055 -13.277 -0.066 1.00 97.06 89 LYS A N 1
ATOM 690 C CA . LYS A 1 89 ? 5.439 -13.477 -1.468 1.00 97.06 89 LYS A CA 1
ATOM 691 C C . LYS A 1 89 ? 4.324 -13.073 -2.440 1.00 97.06 89 LYS A C 1
ATOM 693 O O . LYS A 1 89 ? 4.621 -12.544 -3.507 1.00 97.06 89 LYS A O 1
ATOM 698 N N . GLU A 1 90 ? 3.067 -13.310 -2.077 1.00 97.62 90 GLU A N 1
ATOM 699 C CA . GLU A 1 90 ? 1.908 -12.938 -2.887 1.00 97.62 90 GLU A CA 1
ATOM 700 C C . GLU A 1 90 ? 1.757 -11.417 -2.949 1.00 97.62 90 GLU A C 1
ATOM 702 O O . GLU A 1 90 ? 1.687 -10.865 -4.044 1.00 97.62 90 GLU A O 1
ATOM 707 N N . VAL A 1 91 ? 1.836 -10.726 -1.807 1.00 97.75 91 VAL A N 1
ATOM 708 C CA . VAL A 1 91 ? 1.786 -9.253 -1.755 1.00 97.75 91 VAL A CA 1
ATOM 709 C C . VAL A 1 91 ? 2.898 -8.637 -2.605 1.00 97.75 91 VAL A C 1
ATOM 711 O O . VAL A 1 91 ? 2.638 -7.770 -3.440 1.00 97.75 91 VAL A O 1
ATOM 714 N N . VAL A 1 92 ? 4.132 -9.133 -2.473 1.00 97.50 92 VAL A N 1
ATOM 715 C CA . VAL A 1 92 ? 5.266 -8.688 -3.301 1.00 97.50 92 VAL A CA 1
ATOM 716 C C . VAL A 1 92 ? 5.005 -8.946 -4.786 1.00 97.50 92 VAL A C 1
ATOM 718 O O . VAL A 1 92 ? 5.308 -8.092 -5.620 1.00 97.50 92 VAL A O 1
ATOM 721 N N . SER A 1 93 ? 4.435 -10.101 -5.132 1.00 97.81 93 SER A N 1
ATOM 722 C CA . SER A 1 93 ? 4.096 -10.439 -6.515 1.00 97.81 93 SER A CA 1
ATOM 723 C C . SER A 1 93 ? 3.029 -9.503 -7.085 1.00 97.81 93 SER A C 1
ATOM 725 O O . SER A 1 93 ? 3.141 -9.089 -8.237 1.00 97.81 93 SER A O 1
ATOM 727 N N . LEU A 1 94 ? 2.017 -9.137 -6.294 1.00 98.12 94 LEU A N 1
AT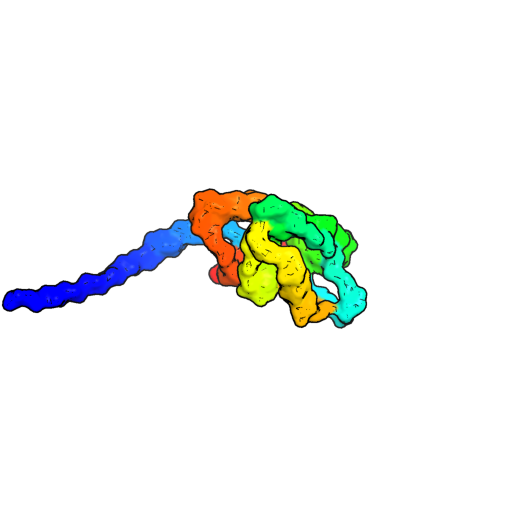OM 728 C CA . LEU A 1 94 ? 0.967 -8.200 -6.701 1.00 98.12 94 LEU A CA 1
ATOM 729 C C . LEU A 1 94 ? 1.523 -6.795 -6.938 1.00 98.12 94 LEU A C 1
ATOM 731 O O . LEU A 1 94 ? 1.178 -6.173 -7.942 1.00 98.12 94 LEU A O 1
ATOM 735 N N . ILE A 1 95 ? 2.424 -6.329 -6.070 1.00 97.50 95 ILE A N 1
ATOM 736 C CA . ILE A 1 95 ? 3.101 -5.030 -6.211 1.00 97.50 95 ILE A CA 1
ATOM 737 C C . ILE A 1 95 ? 3.963 -5.004 -7.476 1.00 97.50 95 ILE A C 1
ATOM 739 O O . ILE A 1 95 ? 3.963 -4.029 -8.222 1.00 97.50 95 ILE A O 1
ATOM 743 N N . LYS A 1 96 ? 4.691 -6.093 -7.738 1.00 95.69 96 LYS A N 1
ATOM 744 C CA . LYS A 1 96 ? 5.600 -6.209 -8.887 1.00 95.69 96 LYS A CA 1
ATOM 745 C C . LYS A 1 96 ? 4.899 -6.584 -10.192 1.00 95.69 96 LYS A C 1
ATOM 747 O O . LYS A 1 96 ? 5.559 -6.632 -11.228 1.00 95.69 96 LYS A O 1
ATOM 752 N N . LYS A 1 97 ? 3.583 -6.829 -10.168 1.00 96.50 97 LYS A N 1
ATOM 753 C CA . LYS A 1 97 ? 2.802 -7.233 -11.346 1.00 96.50 97 LYS A CA 1
ATOM 754 C C . LYS A 1 97 ? 2.930 -6.233 -12.495 1.00 96.50 97 LYS A C 1
ATOM 756 O O . LYS A 1 97 ? 2.990 -6.640 -13.650 1.00 96.50 97 LYS A O 1
ATOM 761 N N . ASN A 1 98 ? 2.989 -4.939 -12.182 1.00 96.25 98 ASN A N 1
ATOM 762 C CA . ASN A 1 98 ? 3.342 -3.899 -13.139 1.00 96.25 98 ASN A CA 1
ATOM 763 C C . ASN A 1 98 ? 4.655 -3.232 -12.688 1.00 96.25 98 ASN A C 1
ATOM 765 O O . ASN A 1 98 ? 4.696 -2.624 -11.619 1.00 96.25 98 ASN A O 1
ATOM 769 N N . PRO A 1 99 ? 5.734 -3.315 -13.490 1.00 94.75 99 PRO A N 1
ATOM 770 C CA . PRO A 1 99 ? 7.050 -2.835 -13.078 1.00 94.75 99 PRO A CA 1
ATOM 771 C C . PRO A 1 99 ? 7.123 -1.315 -12.902 1.00 94.75 99 PRO A C 1
ATOM 773 O O . PRO A 1 99 ? 8.031 -0.841 -12.226 1.00 94.75 99 PRO A O 1
ATOM 776 N N . LEU A 1 100 ? 6.193 -0.555 -13.494 1.00 96.81 100 LEU A N 1
ATOM 777 C CA . LEU A 1 100 ? 6.201 0.909 -13.496 1.00 96.81 100 LEU A CA 1
ATOM 778 C C . LEU A 1 100 ? 5.164 1.532 -12.564 1.00 96.81 100 LEU A C 1
ATOM 780 O O . LEU A 1 100 ? 5.293 2.708 -12.226 1.00 96.81 100 LEU A O 1
ATOM 784 N N . ARG A 1 101 ? 4.104 0.807 -12.198 1.00 96.69 101 ARG A N 1
ATOM 785 C CA . ARG A 1 101 ? 2.980 1.368 -11.440 1.00 96.69 101 ARG A CA 1
ATOM 786 C C . ARG A 1 101 ? 2.417 0.372 -10.448 1.00 96.69 101 ARG A C 1
ATOM 788 O O . ARG A 1 101 ? 2.229 -0.787 -10.787 1.00 96.69 101 ARG A O 1
ATOM 795 N N . THR A 1 102 ? 2.062 0.855 -9.268 1.00 97.31 102 THR A N 1
ATOM 796 C CA . THR A 1 102 ? 1.264 0.090 -8.310 1.00 97.31 102 THR A CA 1
ATOM 797 C C . THR A 1 102 ? 0.393 1.037 -7.497 1.00 97.31 102 THR A C 1
ATOM 799 O O . THR A 1 102 ? 0.780 2.172 -7.216 1.00 97.31 102 THR A O 1
ATOM 802 N N . GLU A 1 103 ? -0.779 0.566 -7.103 1.00 96.81 103 GLU A N 1
ATOM 803 C CA . GLU A 1 103 ? -1.668 1.252 -6.176 1.00 96.81 103 GLU A CA 1
ATOM 804 C C . GLU A 1 103 ? -1.677 0.492 -4.855 1.00 96.81 103 GLU A C 1
ATOM 806 O O . GLU A 1 103 ? -1.882 -0.723 -4.846 1.00 96.81 103 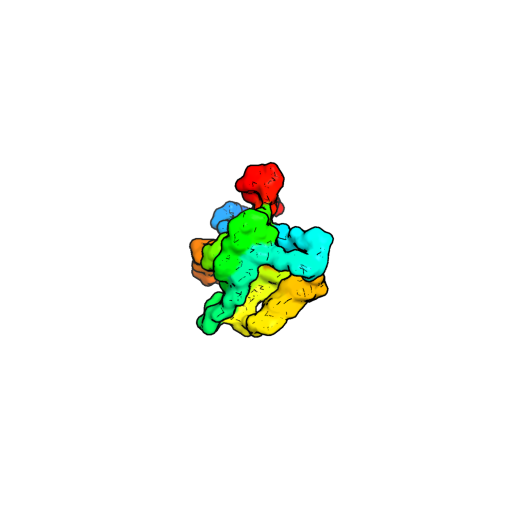GLU A O 1
ATOM 811 N N . LEU A 1 104 ? -1.441 1.199 -3.754 1.00 98.25 104 LEU A N 1
ATOM 812 C CA . LEU A 1 104 ? -1.478 0.648 -2.405 1.00 98.25 104 LEU A CA 1
ATOM 813 C C . LEU A 1 104 ? -2.606 1.315 -1.637 1.00 98.25 104 LEU A C 1
ATOM 815 O O . LEU A 1 104 ? -2.648 2.539 -1.533 1.00 98.25 104 LEU A O 1
ATOM 819 N N . LEU A 1 105 ? -3.506 0.507 -1.092 1.00 98.19 105 LEU A N 1
ATOM 820 C CA . LEU A 1 105 ? -4.469 0.962 -0.106 1.00 98.19 105 LEU A CA 1
ATOM 821 C C . LEU A 1 105 ? -3.842 0.767 1.269 1.00 98.19 105 LEU A C 1
ATOM 823 O O . LEU A 1 105 ? -3.491 -0.360 1.630 1.00 98.19 105 LEU A O 1
ATOM 827 N N . VAL A 1 106 ? -3.671 1.859 2.006 1.00 98.25 106 VAL A N 1
ATOM 828 C CA . VAL A 1 106 ? -2.979 1.865 3.292 1.00 98.25 106 VAL A CA 1
ATOM 829 C C . VAL A 1 106 ? -3.842 2.469 4.392 1.00 98.25 106 VAL A C 1
ATOM 831 O O . VAL A 1 106 ? -4.559 3.447 4.178 1.00 98.25 106 VAL A O 1
ATOM 834 N N . ALA A 1 107 ? -3.775 1.880 5.579 1.00 97.81 107 ALA A N 1
ATOM 835 C CA . ALA A 1 107 ? -4.461 2.353 6.774 1.00 97.81 107 ALA A CA 1
ATOM 836 C C . ALA A 1 107 ? -3.427 2.758 7.832 1.00 97.81 107 ALA A C 1
ATOM 838 O O . ALA A 1 107 ? -2.438 2.051 8.033 1.00 97.81 107 ALA A O 1
ATOM 839 N N . SER A 1 108 ? -3.640 3.894 8.503 1.00 96.75 108 SER A N 1
ATOM 840 C CA . SER A 1 108 ? -2.942 4.167 9.764 1.00 96.75 108 SER A CA 1
ATOM 841 C C . SER A 1 108 ? -3.419 3.188 10.834 1.00 96.75 108 SER A C 1
ATOM 843 O O . SER A 1 108 ? -4.451 2.538 10.670 1.00 96.75 108 SER A O 1
ATOM 845 N N . GLU A 1 109 ? -2.688 3.109 11.941 1.00 96.50 109 GLU A N 1
ATOM 846 C CA . GLU A 1 109 ? -3.082 2.283 13.083 1.00 96.50 109 GLU A CA 1
ATOM 847 C C . GLU A 1 109 ? -4.501 2.610 13.574 1.00 96.50 109 GLU A C 1
ATOM 849 O O . GLU A 1 109 ? -5.310 1.704 13.734 1.00 96.50 109 GLU A O 1
ATOM 854 N N . GLU A 1 110 ? -4.840 3.894 13.707 1.00 96.56 110 GLU A N 1
ATOM 855 C CA . GLU A 1 110 ? -6.173 4.347 14.128 1.00 96.56 110 GLU A CA 1
ATOM 856 C C . GLU A 1 110 ? -7.280 3.875 13.172 1.00 96.56 110 GLU A C 1
ATOM 858 O O . GLU A 1 110 ? -8.331 3.399 13.600 1.00 96.56 110 GLU A O 1
ATOM 863 N N . ILE A 1 111 ? -7.042 3.969 11.859 1.00 96.38 111 ILE A N 1
ATOM 864 C CA . ILE A 1 111 ? -8.002 3.512 10.848 1.00 96.38 111 ILE A CA 1
ATOM 865 C C . ILE A 1 111 ? -8.112 1.986 10.890 1.00 96.38 111 ILE A C 1
ATOM 867 O O . ILE A 1 111 ? -9.208 1.446 10.793 1.00 96.38 111 ILE A O 1
ATOM 871 N N . ASP A 1 112 ? -6.997 1.276 11.039 1.00 96.56 112 ASP A N 1
ATOM 872 C CA . ASP A 1 112 ? -6.984 -0.186 11.096 1.00 96.56 112 ASP A CA 1
ATOM 873 C C . ASP A 1 112 ? -7.717 -0.749 12.313 1.00 96.56 112 ASP A C 1
ATOM 875 O O . ASP A 1 112 ? -8.524 -1.678 12.192 1.00 96.56 112 ASP A O 1
ATOM 879 N N . GLN A 1 113 ? -7.516 -0.119 13.467 1.00 96.12 113 GLN A N 1
ATOM 880 C CA . GLN A 1 113 ? -8.260 -0.414 14.685 1.00 96.12 113 GLN A CA 1
ATOM 881 C C . GLN A 1 113 ? -9.752 -0.154 14.487 1.00 96.12 113 GLN A C 1
ATOM 883 O O . GLN A 1 113 ? -10.555 -1.054 14.729 1.00 96.12 113 GLN A O 1
ATOM 888 N N . TRP A 1 114 ? -10.130 1.009 13.944 1.00 96.00 114 TRP A N 1
ATOM 889 C CA . TRP A 1 114 ? -11.537 1.336 13.717 1.00 96.00 114 TRP A CA 1
ATOM 890 C C . TRP A 1 114 ? -12.232 0.304 12.818 1.00 96.00 114 TRP A C 1
ATOM 892 O O . TRP A 1 114 ? -13.337 -0.139 13.131 1.00 96.00 114 TRP A O 1
ATOM 902 N N . TYR A 1 115 ? -11.596 -0.126 11.723 1.00 95.62 115 TYR A N 1
ATOM 903 C CA . TYR A 1 115 ? -12.179 -1.136 10.828 1.00 95.62 115 TYR A CA 1
ATOM 904 C C . TYR A 1 115 ? -12.328 -2.490 11.523 1.00 95.62 115 TYR A C 1
ATOM 906 O O . TYR A 1 115 ? -13.358 -3.146 11.370 1.00 95.62 115 TYR A O 1
ATOM 914 N N . THR A 1 116 ? -11.332 -2.879 12.319 1.00 93.75 116 THR A N 1
ATOM 915 C CA . THR A 1 116 ? -11.350 -4.133 13.079 1.00 93.75 116 THR A CA 1
ATOM 916 C C . THR A 1 116 ? -12.465 -4.136 14.127 1.00 93.75 116 THR A C 1
ATOM 918 O O . THR A 1 116 ? -13.260 -5.071 14.172 1.00 93.75 116 THR A O 1
ATOM 921 N N . GLU A 1 117 ? -12.577 -3.077 14.930 1.00 94.94 117 GLU A N 1
ATOM 922 C CA . GLU A 1 117 ? -13.584 -2.949 15.993 1.00 94.94 117 GLU A CA 1
ATOM 923 C C . GLU A 1 117 ? -15.012 -2.888 15.441 1.00 94.94 117 GLU A C 1
ATOM 925 O O . GLU A 1 117 ? -15.939 -3.481 15.997 1.00 94.94 117 GLU A O 1
ATOM 930 N N . ASN A 1 118 ? -15.193 -2.210 14.307 1.00 94.25 118 ASN A N 1
ATOM 931 C CA . ASN A 1 118 ? -16.499 -2.053 13.673 1.00 94.25 118 ASN A CA 1
ATOM 932 C C . ASN A 1 118 ? -16.840 -3.197 12.704 1.00 94.25 118 ASN A C 1
ATOM 934 O O . ASN A 1 118 ? -17.903 -3.156 12.088 1.00 94.25 118 ASN A O 1
ATOM 938 N N . HIS A 1 119 ? -15.984 -4.222 12.580 1.00 92.50 119 HIS A N 1
ATOM 939 C CA . HIS A 1 119 ? -16.163 -5.355 11.658 1.00 92.50 119 HIS A CA 1
ATOM 940 C C . HIS A 1 119 ? -16.400 -4.898 10.209 1.00 92.50 119 HIS A C 1
ATOM 942 O O . HIS A 1 119 ? -17.211 -5.457 9.470 1.00 92.50 119 HIS A O 1
ATOM 948 N N . MET A 1 120 ? -15.705 -3.831 9.822 1.00 92.50 120 MET A N 1
ATOM 949 C CA . MET A 1 120 ? -15.838 -3.192 8.524 1.00 92.50 120 MET A CA 1
ATOM 950 C C . MET A 1 120 ? -14.769 -3.716 7.573 1.00 92.50 120 MET A C 1
ATOM 952 O O . MET A 1 120 ? -13.600 -3.844 7.931 1.00 92.50 120 MET A O 1
ATOM 956 N N . GLU A 1 121 ? -15.158 -3.971 6.327 1.00 93.38 121 GLU A N 1
ATOM 957 C CA . GLU A 1 121 ? -14.207 -4.310 5.274 1.00 93.38 121 GLU A CA 1
ATOM 958 C C . GLU A 1 121 ? -13.689 -3.061 4.561 1.00 93.38 121 GLU A C 1
ATOM 960 O O . GLU A 1 121 ? -14.413 -2.085 4.327 1.00 93.38 121 GLU A O 1
ATOM 965 N N . TYR A 1 122 ? -12.418 -3.114 4.170 1.00 95.56 122 TYR A N 1
ATOM 966 C CA . TYR A 1 122 ? -11.835 -2.124 3.277 1.00 95.56 122 TYR A CA 1
ATOM 967 C C . TYR A 1 122 ? -12.456 -2.202 1.890 1.00 95.56 122 TYR A C 1
ATOM 969 O O . TYR A 1 122 ? -12.835 -3.264 1.406 1.00 95.56 122 TYR A O 1
ATOM 977 N N . SER A 1 123 ? -12.501 -1.063 1.209 1.00 93.44 123 SER A N 1
ATOM 978 C CA . SER A 1 123 ? -12.954 -0.992 -0.171 1.00 93.44 123 SER A CA 1
ATOM 979 C C . SER A 1 123 ? -12.182 0.079 -0.918 1.00 93.44 123 SER A C 1
ATOM 981 O O . SER A 1 123 ? -12.018 1.194 -0.428 1.00 93.44 123 SER A O 1
ATOM 983 N N . PHE A 1 124 ? -11.779 -0.231 -2.149 1.00 92.94 124 PHE A N 1
ATOM 984 C CA . PHE A 1 124 ? -11.201 0.750 -3.069 1.00 92.94 124 PHE A CA 1
ATOM 985 C C . PHE A 1 124 ? -12.210 1.830 -3.504 1.00 92.94 124 PHE A C 1
ATOM 987 O O . PHE A 1 124 ? -11.805 2.840 -4.070 1.00 92.94 124 PHE A O 1
ATOM 994 N N . GLY A 1 125 ? -13.506 1.648 -3.219 1.00 90.50 125 GLY A N 1
ATOM 995 C CA . GLY A 1 125 ? -14.541 2.665 -3.427 1.00 90.50 125 GLY A CA 1
ATOM 996 C C . GLY A 1 125 ? -14.695 3.662 -2.272 1.00 90.50 125 GLY A C 1
ATOM 997 O O . GLY A 1 125 ? -15.374 4.667 -2.437 1.00 90.50 125 GLY A O 1
ATOM 998 N N . ARG A 1 126 ? -14.078 3.418 -1.105 1.00 89.06 126 ARG A N 1
ATOM 999 C CA . ARG A 1 126 ? -14.132 4.317 0.060 1.00 89.06 126 ARG A CA 1
ATOM 1000 C C . ARG A 1 126 ? -12.718 4.652 0.509 1.00 89.06 126 ARG A C 1
ATOM 1002 O O . ARG A 1 126 ? -12.197 4.064 1.451 1.00 89.06 126 ARG A O 1
ATOM 1009 N N . VAL A 1 127 ? -12.104 5.600 -0.187 1.00 91.75 127 VAL A N 1
ATOM 1010 C CA . VAL A 1 127 ? -10.704 5.966 0.030 1.00 91.75 127 VAL A CA 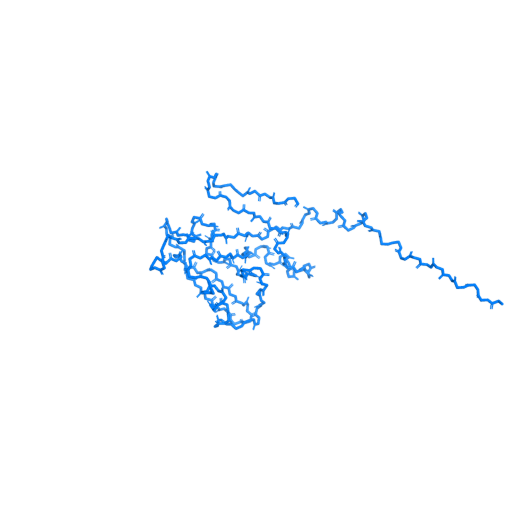1
ATOM 1011 C C . VAL A 1 127 ? -10.523 7.473 0.093 1.00 91.75 127 VAL A C 1
ATOM 1013 O O . VAL A 1 127 ? -11.311 8.253 -0.451 1.00 91.75 127 VAL A O 1
ATOM 1016 N N . GLU A 1 128 ? -9.457 7.875 0.760 1.00 88.31 128 GLU A N 1
ATOM 1017 C CA . GLU A 1 128 ? -8.868 9.193 0.641 1.00 88.31 128 GLU A CA 1
ATOM 1018 C C . GLU A 1 128 ? -7.789 9.131 -0.448 1.00 88.31 128 GLU A C 1
ATOM 1020 O O . GLU A 1 128 ? -6.834 8.355 -0.351 1.00 88.31 128 GLU A O 1
ATOM 1025 N N . LEU A 1 129 ? -7.956 9.903 -1.524 1.00 81.88 129 LEU A N 1
ATOM 1026 C CA . LEU A 1 129 ? -6.957 9.974 -2.585 1.00 81.88 129 LEU A CA 1
ATOM 1027 C C . LEU A 1 129 ? -5.877 10.966 -2.172 1.00 81.88 129 LEU A C 1
ATOM 1029 O O . LEU A 1 129 ? -6.163 12.136 -1.912 1.00 81.88 129 LEU A O 1
ATOM 1033 N N . TYR A 1 130 ? -4.630 10.512 -2.157 1.00 77.12 130 TYR A N 1
ATOM 1034 C CA . TYR A 1 130 ? -3.505 11.405 -1.937 1.00 77.12 130 TYR A CA 1
ATOM 1035 C C . TYR A 1 130 ? -3.122 12.104 -3.245 1.00 77.12 130 TYR A C 1
ATOM 1037 O O . TYR A 1 130 ? -2.662 11.453 -4.186 1.00 77.12 130 TYR A O 1
ATOM 1045 N N . ASN A 1 131 ? -3.285 13.429 -3.308 1.00 71.81 131 ASN A N 1
ATOM 1046 C CA . ASN A 1 131 ? -2.835 14.228 -4.445 1.00 71.81 131 ASN A CA 1
ATOM 1047 C C . ASN A 1 131 ? -1.529 14.947 -4.110 1.00 71.81 131 ASN A C 1
ATOM 1049 O O . ASN A 1 131 ? -1.519 15.940 -3.380 1.00 71.81 131 ASN A O 1
ATOM 1053 N N . PHE A 1 132 ? -0.434 14.485 -4.719 1.00 60.28 132 PHE A N 1
ATOM 1054 C CA . PHE A 1 132 ? 0.878 15.117 -4.568 1.00 60.28 132 PHE A CA 1
ATOM 1055 C C . PHE A 1 132 ? 0.885 16.581 -5.026 1.00 60.28 132 PHE A C 1
ATOM 1057 O O . PHE A 1 132 ? 1.489 17.410 -4.357 1.00 60.28 132 PHE A O 1
ATOM 1064 N N . GLU A 1 133 ? 0.184 16.913 -6.121 1.00 59.28 133 GLU A N 1
ATOM 1065 C CA . GLU A 1 133 ? 0.212 18.259 -6.724 1.00 59.28 133 GLU A CA 1
ATOM 1066 C C . GLU A 1 133 ? -0.251 19.370 -5.774 1.00 59.28 133 GLU A C 1
ATOM 1068 O O . GLU A 1 133 ? 0.172 20.509 -5.928 1.00 59.28 133 GLU A O 1
ATOM 1073 N N . ASN A 1 134 ? -1.045 19.035 -4.752 1.00 53.00 134 ASN A N 1
ATOM 1074 C CA . ASN A 1 134 ? -1.494 19.988 -3.739 1.00 53.00 134 ASN A CA 1
ATOM 1075 C C . ASN A 1 134 ? -1.042 19.619 -2.317 1.00 53.00 134 ASN A C 1
ATOM 1077 O O . ASN A 1 134 ? -1.470 20.272 -1.367 1.00 53.00 134 ASN A O 1
ATOM 1081 N N . GLY A 1 135 ? -0.266 18.538 -2.137 1.00 52.53 135 GLY A N 1
ATOM 1082 C CA . GLY A 1 135 ? -0.000 17.946 -0.815 1.00 52.53 135 GLY A CA 1
ATOM 1083 C C . GLY A 1 135 ? -1.275 17.659 -0.010 1.00 52.53 135 GLY A C 1
ATOM 1084 O O . GLY A 1 135 ? -1.233 17.601 1.214 1.00 52.53 135 GLY A O 1
ATOM 1085 N N . SER A 1 136 ? -2.419 17.553 -0.690 1.00 52.97 136 SER A N 1
ATOM 1086 C CA . SER A 1 136 ? -3.741 17.604 -0.078 1.00 52.97 136 SER A CA 1
ATOM 1087 C C . SER A 1 136 ? -4.496 16.336 -0.425 1.00 52.97 136 SER A C 1
ATOM 1089 O O . SER A 1 136 ? -4.619 15.955 -1.591 1.00 52.97 136 SER A O 1
ATOM 1091 N N . SER A 1 137 ? -5.009 15.685 0.607 1.00 53.88 137 SER A N 1
ATOM 1092 C CA . SER A 1 137 ? -5.948 14.590 0.472 1.00 53.88 137 SER A CA 1
ATOM 1093 C C . SER A 1 137 ? -7.267 15.094 -0.111 1.00 53.88 137 SER A C 1
ATOM 1095 O O . SER A 1 137 ? -7.851 16.045 0.408 1.00 53.88 137 SER A O 1
ATOM 1097 N N . VAL A 1 138 ? -7.757 14.462 -1.177 1.00 58.97 138 VAL A N 1
ATOM 1098 C CA . VAL A 1 138 ? -9.118 14.698 -1.673 1.00 58.97 138 VAL A CA 1
ATOM 1099 C C . VAL A 1 138 ? -9.987 13.504 -1.308 1.00 58.97 138 VAL A C 1
ATOM 1101 O O . VAL A 1 138 ? -9.651 12.346 -1.574 1.00 58.97 138 VAL A O 1
ATOM 1104 N N . SER A 1 139 ? -11.110 13.776 -0.655 1.00 59.03 139 SER A N 1
ATOM 1105 C CA . SER A 1 139 ? -12.087 12.749 -0.332 1.00 59.03 139 SER A CA 1
ATOM 1106 C C . SER A 1 139 ? -12.863 12.379 -1.598 1.00 59.03 139 SER A C 1
ATOM 1108 O O . SER A 1 139 ? -13.407 13.247 -2.276 1.00 59.03 139 SER A O 1
ATOM 1110 N N . SER A 1 140 ? -12.930 11.085 -1.931 1.00 57.62 140 SER A N 1
ATOM 1111 C CA . SER A 1 140 ? -13.947 10.632 -2.886 1.00 57.62 140 SER A CA 1
ATOM 1112 C C . SER A 1 140 ? -15.311 10.689 -2.201 1.00 57.62 140 SER A C 1
ATOM 1114 O O . SER A 1 140 ? -15.425 10.276 -1.035 1.00 57.62 140 SER A O 1
ATOM 1116 N N . PHE A 1 141 ? -16.303 11.223 -2.914 1.00 53.31 141 PHE A N 1
ATOM 1117 C CA . PHE A 1 141 ? -17.720 11.110 -2.568 1.00 53.31 141 PHE A CA 1
ATOM 1118 C C . PHE A 1 141 ? -18.210 9.680 -2.792 1.00 53.31 141 PHE A C 1
ATOM 1120 O O . PHE A 1 141 ? -17.658 9.017 -3.703 1.00 53.31 141 PHE A O 1
#